Protein AF-A0A2S2P338-F1 (afdb_monomer_lite)

Secondary structure (DSSP, 8-state):
-HHHHHHHHHHSEEEEEETTEEEEEE----PPPPPPPPTT-EEEE-S---TTSTTS-HHHHHHGGG-SSS--HHHHHHHHT--HHHHHHHHHHHHHTTSEEEE----TT---PPPS---

Structure (mmCIF, N/CA/C/O backbone):
data_AF-A0A2S2P338-F1
#
_entry.id   AF-A0A2S2P338-F1
#
loop_
_atom_site.group_PDB
_atom_site.id
_atom_site.type_symbol
_atom_site.label_atom_id
_atom_site.label_alt_id
_atom_site.label_comp_id
_atom_site.label_asym_id
_atom_site.label_entity_id
_atom_site.label_seq_id
_atom_site.pdbx_PDB_ins_code
_atom_site.Cartn_x
_atom_site.Cartn_y
_atom_site.Cartn_z
_atom_site.occupancy
_atom_site.B_iso_or_equiv
_atom_site.auth_seq_id
_atom_site.auth_comp_id
_atom_site.auth_asym_id
_atom_site.auth_atom_id
_atom_site.pdbx_PDB_model_num
ATOM 1 N N . MET A 1 1 ? 13.763 -0.252 -37.337 1.00 60.31 1 MET A N 1
ATOM 2 C CA . MET A 1 1 ? 12.406 0.126 -36.879 1.00 60.31 1 MET A CA 1
ATOM 3 C C . MET A 1 1 ? 11.541 -1.090 -36.551 1.00 60.31 1 MET A C 1
ATOM 5 O O . MET A 1 1 ? 10.770 -0.986 -35.613 1.00 60.31 1 MET A O 1
ATOM 9 N N . SER A 1 2 ? 11.681 -2.234 -37.240 1.00 80.19 2 SER A N 1
ATOM 10 C CA . SER A 1 2 ? 10.964 -3.480 -36.898 1.00 80.19 2 SER A CA 1
ATOM 11 C C . SER A 1 2 ? 11.304 -4.019 -35.504 1.00 80.19 2 SER A C 1
ATOM 13 O O . SER A 1 2 ? 10.397 -4.352 -34.757 1.00 80.19 2 SER A O 1
ATOM 15 N N . GLN A 1 3 ? 12.587 -3.992 -35.123 1.00 82.69 3 GLN A N 1
ATOM 16 C CA . GLN A 1 3 ? 13.054 -4.494 -33.823 1.00 82.69 3 GLN A CA 1
ATOM 17 C C . GLN A 1 3 ? 12.336 -3.844 -32.629 1.00 82.69 3 GLN A C 1
ATOM 19 O O . GLN A 1 3 ? 11.903 -4.534 -31.720 1.00 82.69 3 GLN A O 1
ATOM 24 N N . VAL A 1 4 ? 12.142 -2.520 -32.654 1.00 88.94 4 VAL A N 1
ATOM 25 C CA . VAL A 1 4 ? 11.420 -1.808 -31.585 1.00 88.94 4 VAL A CA 1
ATOM 26 C C . VAL A 1 4 ? 9.979 -2.300 -31.479 1.00 88.94 4 VAL A C 1
ATOM 28 O O . VAL A 1 4 ? 9.481 -2.521 -30.384 1.00 88.94 4 VAL A O 1
ATOM 31 N N . MET A 1 5 ? 9.307 -2.471 -32.618 1.00 89.31 5 MET A N 1
ATOM 32 C CA . MET A 1 5 ? 7.918 -2.918 -32.653 1.00 89.31 5 MET A CA 1
ATOM 33 C C . MET A 1 5 ? 7.785 -4.351 -32.122 1.00 89.31 5 MET A C 1
ATOM 35 O O . MET A 1 5 ? 6.892 -4.622 -31.326 1.00 89.31 5 MET A O 1
ATOM 39 N N . GLU A 1 6 ? 8.673 -5.260 -32.521 1.00 92.44 6 GLU A N 1
ATOM 40 C CA . GLU A 1 6 ? 8.673 -6.647 -32.037 1.00 92.44 6 GLU A CA 1
ATOM 41 C C . GLU A 1 6 ? 8.972 -6.720 -30.535 1.00 92.44 6 GLU A C 1
ATOM 43 O O . GLU A 1 6 ? 8.190 -7.308 -29.786 1.00 92.44 6 GLU A O 1
ATOM 48 N N . ASP A 1 7 ? 10.030 -6.047 -30.077 1.00 90.88 7 ASP A N 1
ATOM 49 C CA . ASP A 1 7 ? 10.457 -6.077 -28.676 1.00 90.88 7 ASP A CA 1
ATOM 50 C C . ASP A 1 7 ? 9.408 -5.458 -27.739 1.00 90.88 7 ASP A C 1
ATOM 52 O O . ASP A 1 7 ? 9.117 -5.999 -26.669 1.00 90.88 7 ASP A O 1
ATOM 56 N N . LEU A 1 8 ? 8.786 -4.343 -28.140 1.00 90.38 8 LEU A N 1
ATOM 57 C CA . LEU A 1 8 ? 7.739 -3.708 -27.336 1.00 90.38 8 LEU A CA 1
ATOM 58 C C . LEU A 1 8 ? 6.461 -4.552 -27.280 1.00 90.38 8 LEU A C 1
ATOM 60 O O . LEU A 1 8 ? 5.850 -4.631 -26.215 1.00 90.38 8 LEU A O 1
ATOM 64 N N . ASN A 1 9 ? 6.071 -5.203 -28.378 1.00 91.12 9 ASN A N 1
ATOM 65 C CA . ASN A 1 9 ? 4.867 -6.038 -28.396 1.00 91.12 9 ASN A CA 1
ATOM 66 C C . ASN A 1 9 ? 5.051 -7.356 -27.631 1.00 91.12 9 ASN A C 1
ATOM 68 O O . ASN A 1 9 ? 4.096 -7.834 -27.023 1.00 91.12 9 ASN A O 1
ATOM 72 N N . LEU A 1 10 ? 6.255 -7.940 -27.645 1.00 91.12 10 LEU A N 1
ATOM 73 C CA . LEU A 1 10 ? 6.540 -9.217 -26.981 1.00 91.12 10 LEU A CA 1
ATOM 74 C C . LEU A 1 10 ? 6.942 -9.046 -25.514 1.00 91.12 10 LEU A C 1
ATOM 76 O O . LEU A 1 10 ? 6.437 -9.753 -24.645 1.00 91.12 10 LEU A O 1
ATOM 80 N N . TYR A 1 11 ? 7.854 -8.115 -25.232 1.00 90.88 11 TYR A N 1
ATOM 81 C CA . TYR A 1 11 ? 8.512 -8.009 -23.927 1.00 90.88 11 TYR A CA 1
ATOM 82 C C . TYR A 1 11 ? 8.136 -6.749 -23.154 1.00 90.88 11 TYR A C 1
ATOM 84 O O . TYR A 1 11 ? 8.555 -6.606 -22.003 1.00 90.88 11 TYR A O 1
ATOM 92 N N . LYS A 1 12 ? 7.379 -5.821 -23.763 1.00 91.00 12 LYS A N 1
ATOM 93 C CA . LYS A 1 12 ? 7.055 -4.501 -23.189 1.00 91.00 12 LYS A CA 1
ATOM 94 C C . LYS A 1 12 ? 8.295 -3.687 -22.800 1.00 91.00 12 LYS A C 1
ATOM 96 O O . LYS A 1 12 ? 8.189 -2.704 -22.072 1.00 91.00 12 LYS A O 1
ATOM 101 N N . ARG A 1 13 ? 9.480 -4.082 -23.268 1.00 92.56 13 ARG A N 1
ATOM 102 C CA . ARG A 1 13 ? 10.763 -3.441 -22.982 1.00 92.56 13 ARG A CA 1
ATOM 103 C C . ARG A 1 13 ? 11.673 -3.586 -24.190 1.00 92.56 13 ARG A C 1
ATOM 105 O O . ARG A 1 13 ? 11.665 -4.627 -24.835 1.00 92.56 13 ARG A O 1
ATOM 112 N N . CYS A 1 14 ? 12.466 -2.567 -24.483 1.00 92.00 14 CYS A N 1
ATOM 113 C CA . CYS A 1 14 ? 13.431 -2.591 -25.574 1.00 92.00 14 CYS A CA 1
ATOM 114 C C . CYS A 1 14 ? 14.663 -1.766 -25.191 1.00 92.00 14 CYS A C 1
ATOM 116 O O . CYS A 1 14 ? 14.543 -0.661 -24.660 1.00 92.00 14 CYS A O 1
ATOM 118 N N . THR A 1 15 ? 15.848 -2.298 -25.480 1.00 91.19 15 THR A N 1
ATOM 119 C CA . THR A 1 15 ? 17.120 -1.598 -25.282 1.00 91.19 15 THR A CA 1
ATOM 120 C C . THR A 1 15 ? 17.744 -1.354 -26.644 1.00 91.19 15 THR A C 1
ATOM 122 O O . THR A 1 15 ? 18.128 -2.293 -27.338 1.00 91.19 15 THR A O 1
ATOM 125 N N . LEU A 1 16 ? 17.859 -0.089 -27.033 1.00 90.25 16 LEU A N 1
ATOM 126 C CA . LEU A 1 16 ? 18.417 0.304 -28.320 1.00 90.25 16 LEU A CA 1
ATOM 127 C C . LEU A 1 16 ? 19.814 0.867 -28.144 1.00 90.25 16 LEU A C 1
ATOM 129 O O . LEU A 1 16 ? 20.032 1.767 -27.339 1.00 90.25 16 LEU A O 1
ATOM 133 N N . ILE A 1 17 ? 20.748 0.383 -28.954 1.00 89.50 17 ILE A N 1
ATOM 134 C CA . ILE A 1 17 ? 22.117 0.890 -28.993 1.00 89.50 17 ILE A CA 1
ATOM 135 C C . ILE A 1 17 ? 22.265 1.700 -30.280 1.00 89.50 17 ILE A C 1
ATOM 137 O O . ILE A 1 17 ? 22.346 1.151 -31.378 1.00 89.50 17 ILE A O 1
ATOM 141 N N . ALA A 1 18 ? 22.275 3.024 -30.149 1.00 86.56 18 ALA A N 1
ATOM 142 C CA . ALA A 1 18 ? 22.408 3.957 -31.258 1.00 86.56 18 ALA A CA 1
ATOM 143 C C . ALA A 1 18 ? 23.767 4.664 -31.189 1.00 86.56 18 ALA A C 1
ATOM 145 O O . ALA A 1 18 ? 23.946 5.609 -30.425 1.00 86.56 18 ALA A O 1
ATOM 146 N N . ARG A 1 19 ? 24.718 4.230 -32.030 1.00 86.88 19 ARG A N 1
ATOM 147 C CA . ARG A 1 19 ? 26.090 4.769 -32.174 1.00 86.88 19 ARG A CA 1
ATOM 148 C C . ARG A 1 19 ? 26.920 4.767 -30.879 1.00 86.88 19 ARG A C 1
ATOM 150 O O . ARG A 1 19 ? 27.818 3.949 -30.748 1.00 86.88 19 ARG A O 1
ATOM 157 N N . GLN A 1 20 ? 26.640 5.691 -29.964 1.00 90.50 20 GLN A N 1
ATOM 158 C CA . GLN A 1 20 ? 27.312 5.881 -28.670 1.00 90.50 20 GLN A CA 1
ATOM 159 C C . GLN A 1 20 ? 26.318 6.049 -27.507 1.00 90.50 20 GLN A C 1
ATOM 161 O O . GLN A 1 20 ? 26.725 6.316 -26.380 1.00 90.50 20 GLN A O 1
ATOM 166 N N . SER A 1 21 ? 25.017 5.910 -27.761 1.00 90.19 21 SER A N 1
ATOM 167 C CA . SER A 1 21 ? 23.965 6.084 -26.762 1.00 90.19 21 SER A CA 1
ATOM 168 C C . SER A 1 21 ? 23.139 4.814 -26.634 1.00 90.19 21 SER A C 1
ATOM 170 O O . SER A 1 21 ? 22.839 4.153 -27.629 1.00 90.19 21 SER A O 1
ATOM 172 N N . ILE A 1 22 ? 22.762 4.492 -25.400 1.00 93.75 22 ILE A N 1
ATOM 173 C CA . ILE A 1 22 ? 21.843 3.401 -25.090 1.00 93.75 22 ILE A CA 1
ATOM 174 C C . ILE A 1 22 ? 20.516 4.028 -24.673 1.00 93.75 22 ILE A C 1
ATOM 176 O O . ILE A 1 22 ? 20.488 4.888 -23.794 1.00 93.75 22 ILE A O 1
ATOM 180 N N . ILE A 1 23 ? 19.431 3.618 -25.319 1.00 92.00 23 ILE A N 1
ATOM 181 C CA . ILE A 1 23 ? 18.074 4.078 -25.038 1.00 92.00 23 ILE A CA 1
ATOM 182 C C . ILE A 1 23 ? 17.307 2.903 -24.440 1.00 92.00 23 ILE A C 1
ATOM 184 O O . ILE A 1 23 ? 17.172 1.863 -25.082 1.00 92.00 23 ILE A O 1
ATOM 188 N N . TYR A 1 24 ? 16.794 3.083 -23.226 1.00 92.62 24 TYR A N 1
ATOM 189 C CA . TYR A 1 24 ? 15.937 2.110 -22.557 1.00 92.62 24 TYR A CA 1
ATOM 190 C C . TYR A 1 24 ? 14.477 2.527 -22.714 1.00 92.62 24 TYR A C 1
ATOM 192 O O . TYR A 1 24 ? 14.091 3.627 -22.320 1.00 92.62 24 TYR A O 1
ATOM 200 N N . LEU A 1 25 ? 13.669 1.648 -23.292 1.00 91.62 25 LEU A N 1
ATOM 201 C CA . LEU A 1 25 ? 12.235 1.826 -23.489 1.00 91.62 25 LEU A CA 1
ATOM 202 C C . LEU A 1 25 ? 11.509 0.793 -22.634 1.00 91.62 25 LEU A C 1
ATOM 204 O O . LEU A 1 25 ? 11.740 -0.399 -22.807 1.00 91.62 25 LEU A O 1
ATOM 208 N N . ASN A 1 26 ? 10.621 1.241 -21.749 1.00 92.25 26 ASN A N 1
ATOM 209 C CA . ASN A 1 26 ? 9.751 0.378 -20.953 1.00 92.25 26 ASN A CA 1
ATOM 210 C C . ASN A 1 26 ? 8.305 0.841 -21.123 1.00 92.25 26 ASN A C 1
ATOM 212 O O . ASN A 1 26 ? 7.994 2.010 -20.893 1.00 92.25 26 ASN A O 1
ATOM 216 N N . VAL A 1 27 ? 7.427 -0.079 -21.504 1.00 91.06 27 VAL A N 1
ATOM 217 C CA . VAL A 1 27 ? 5.984 0.142 -21.508 1.00 91.06 27 VAL A CA 1
ATOM 218 C C . VAL A 1 27 ? 5.487 -0.086 -20.088 1.00 91.06 27 VAL A C 1
ATOM 220 O O . VAL A 1 27 ? 5.658 -1.167 -19.525 1.00 91.06 27 VAL A O 1
ATOM 223 N N . ILE A 1 28 ? 4.900 0.955 -19.510 1.00 88.12 28 ILE A N 1
ATOM 224 C CA . ILE A 1 28 ? 4.337 0.937 -18.163 1.00 88.12 28 ILE A CA 1
ATOM 225 C C . ILE A 1 28 ? 2.820 0.936 -18.307 1.00 88.12 28 ILE A C 1
ATOM 227 O O . ILE A 1 28 ? 2.262 1.743 -19.051 1.00 88.12 28 ILE A O 1
ATOM 231 N N . GLU A 1 29 ? 2.154 0.033 -17.597 1.00 83.19 29 GLU A N 1
ATOM 232 C CA . GLU A 1 29 ? 0.704 0.089 -17.447 1.00 83.19 29 GLU A CA 1
ATOM 233 C C . GLU A 1 29 ? 0.375 1.147 -16.399 1.00 83.19 29 GLU A C 1
ATOM 235 O O . GLU A 1 29 ? 0.775 1.046 -15.240 1.00 83.19 29 GLU A O 1
ATOM 240 N N . VAL A 1 30 ? -0.311 2.201 -16.830 1.00 82.31 30 VAL A N 1
ATOM 241 C CA . VAL A 1 30 ? -0.772 3.256 -15.932 1.00 82.31 30 VAL A CA 1
ATOM 242 C C . VAL A 1 30 ? -2.158 2.859 -15.448 1.00 82.31 30 VAL A C 1
ATOM 244 O O . VAL A 1 30 ? -3.114 2.867 -16.225 1.00 82.31 30 VAL A O 1
ATOM 247 N N . SE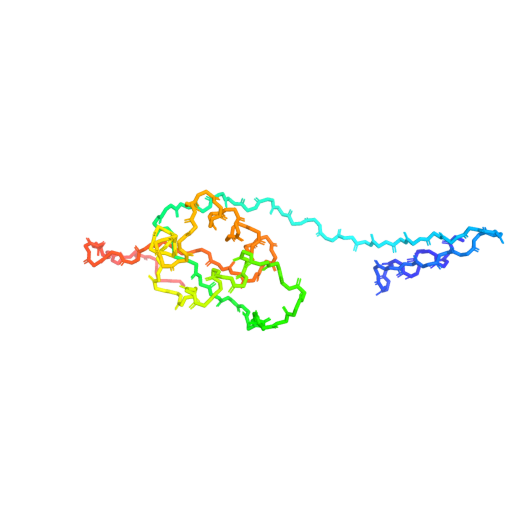R A 1 31 ? -2.249 2.474 -14.177 1.00 83.44 31 SER A N 1
ATOM 248 C CA . SER A 1 31 ? -3.533 2.203 -13.534 1.00 83.44 31 SER A CA 1
ATOM 249 C C . SER A 1 31 ? -4.261 3.515 -13.236 1.00 83.44 31 SER A C 1
ATOM 251 O O . SER A 1 31 ? -3.654 4.588 -13.169 1.00 83.44 31 SER A O 1
ATOM 253 N N . CYS A 1 32 ? -5.577 3.445 -13.055 1.00 84.56 32 CYS A N 1
ATOM 254 C CA . CYS A 1 32 ? -6.331 4.588 -12.561 1.00 84.56 32 CYS A CA 1
ATOM 255 C C . CYS A 1 32 ? -5.891 4.922 -11.132 1.00 84.56 32 CYS A C 1
ATOM 257 O O . CYS A 1 32 ? -5.639 4.027 -10.325 1.00 84.56 32 CYS A O 1
ATOM 259 N N . ASN A 1 33 ? -5.840 6.216 -10.810 1.00 84.19 33 ASN A N 1
ATOM 260 C CA . ASN A 1 33 ? -5.554 6.650 -9.449 1.00 84.19 33 ASN A CA 1
ATOM 261 C C . ASN A 1 33 ? -6.625 6.083 -8.503 1.00 84.19 33 ASN A C 1
ATOM 263 O O . ASN A 1 33 ? -7.809 6.375 -8.704 1.00 84.19 33 ASN A O 1
ATOM 267 N N . PRO A 1 34 ? -6.244 5.282 -7.493 1.00 88.62 34 PRO A N 1
ATOM 268 C CA . PRO A 1 34 ? -7.201 4.742 -6.549 1.00 88.62 34 PRO A CA 1
ATOM 269 C C . PRO A 1 34 ? -7.791 5.866 -5.692 1.00 88.62 34 PRO A C 1
ATOM 271 O O . PRO A 1 34 ? -7.132 6.892 -5.472 1.00 88.62 34 PRO A O 1
ATOM 274 N N . PRO A 1 35 ? -9.020 5.680 -5.185 1.00 87.62 35 PRO A N 1
ATOM 275 C CA . PRO A 1 35 ? -9.611 6.609 -4.237 1.00 87.62 35 PRO A CA 1
ATOM 276 C C . PRO A 1 35 ? -8.750 6.704 -2.974 1.00 87.62 35 PRO A C 1
ATOM 278 O O . PRO A 1 35 ? -8.068 5.752 -2.590 1.00 87.62 35 PRO A O 1
ATOM 281 N N . THR A 1 36 ? -8.789 7.862 -2.321 1.00 88.62 36 THR A N 1
ATOM 282 C CA . THR A 1 36 ? -8.152 8.037 -1.016 1.00 88.62 36 THR A CA 1
ATOM 283 C C . THR A 1 36 ? -8.873 7.159 0.016 1.00 88.62 36 THR A C 1
ATOM 285 O O . THR A 1 36 ? -10.096 7.281 0.127 1.00 88.62 36 THR A O 1
ATOM 288 N N . PRO A 1 37 ? -8.157 6.288 0.755 1.00 90.81 37 PRO A N 1
ATOM 289 C CA . PRO A 1 37 ? -8.756 5.456 1.793 1.00 90.81 37 PRO A CA 1
ATOM 290 C C . PRO A 1 37 ? -9.400 6.312 2.882 1.00 90.81 37 PRO A C 1
ATOM 292 O O . PRO A 1 37 ? -8.822 7.313 3.311 1.00 90.81 37 PRO A O 1
ATOM 295 N N . LEU A 1 38 ? -10.576 5.905 3.345 1.00 90.62 38 LEU A N 1
ATOM 296 C CA . LEU A 1 38 ? -11.247 6.525 4.479 1.00 90.62 38 LEU A CA 1
ATOM 297 C C . LEU A 1 38 ? -10.706 5.951 5.790 1.00 90.62 38 LEU A C 1
ATOM 299 O O . LEU A 1 38 ? -10.275 4.804 5.874 1.00 90.62 38 LEU A O 1
ATOM 303 N N . ASP A 1 39 ? -10.809 6.739 6.853 1.00 90.38 39 ASP A N 1
ATOM 304 C CA . ASP A 1 39 ? -10.364 6.393 8.207 1.00 90.38 39 ASP A CA 1
ATOM 305 C C . ASP A 1 39 ? -10.899 5.043 8.721 1.00 90.38 39 ASP A C 1
ATOM 307 O O . ASP A 1 39 ? -10.234 4.331 9.481 1.00 90.38 39 ASP A O 1
ATOM 311 N N . PHE A 1 40 ? -12.114 4.694 8.303 1.00 89.12 40 PHE A N 1
ATOM 312 C CA . PHE A 1 40 ? -12.822 3.483 8.703 1.00 89.12 40 PHE A CA 1
ATOM 313 C C . PHE A 1 40 ? -12.688 2.326 7.709 1.00 89.12 40 PHE A C 1
ATOM 315 O O . PHE A 1 40 ? -13.149 1.232 8.034 1.00 89.12 40 PHE A O 1
ATOM 322 N N . ASP A 1 41 ? -12.056 2.529 6.552 1.00 90.75 41 ASP A N 1
ATOM 323 C CA . ASP A 1 41 ? -11.850 1.450 5.589 1.00 90.75 41 ASP A CA 1
ATOM 324 C C . ASP A 1 41 ? -10.890 0.404 6.160 1.00 90.75 41 ASP A C 1
ATOM 326 O O . ASP A 1 41 ? -9.939 0.717 6.888 1.00 90.75 41 ASP A O 1
ATOM 330 N N . VAL A 1 42 ? -11.137 -0.856 5.820 1.00 91.31 42 VAL A N 1
ATOM 331 C CA . VAL A 1 42 ? -10.319 -1.994 6.231 1.00 91.31 42 VAL A CA 1
ATOM 332 C C . VAL A 1 42 ? -9.517 -2.484 5.022 1.00 91.31 42 VAL A C 1
ATOM 334 O O . VAL A 1 42 ? -10.107 -2.987 4.062 1.00 91.31 42 VAL A O 1
ATOM 337 N N . PRO A 1 43 ? -8.180 -2.338 5.023 1.00 91.50 43 PRO A N 1
ATOM 338 C CA . PRO A 1 43 ? -7.333 -2.917 3.991 1.00 91.50 43 PRO A CA 1
ATOM 339 C C . PRO A 1 43 ? -7.232 -4.437 4.158 1.00 91.50 43 PRO A C 1
ATOM 341 O O . PRO A 1 43 ? -6.934 -4.950 5.238 1.00 91.50 43 PRO A O 1
ATOM 344 N N . LEU A 1 44 ? -7.443 -5.153 3.058 1.00 90.62 44 LEU A N 1
ATOM 345 C CA . LEU A 1 44 ? -7.358 -6.603 2.961 1.00 90.62 44 LEU A CA 1
ATOM 346 C C . LEU A 1 44 ? -6.316 -6.997 1.913 1.00 90.62 44 LEU A C 1
ATOM 348 O O . LEU A 1 44 ? -6.313 -6.479 0.795 1.00 90.62 44 LEU A O 1
ATOM 352 N N . LEU A 1 45 ? -5.428 -7.920 2.275 1.00 89.25 45 LEU A N 1
ATOM 353 C CA . LEU A 1 45 ? -4.388 -8.418 1.378 1.00 89.25 45 LEU A CA 1
ATOM 354 C C . LEU A 1 45 ? -5.003 -9.316 0.307 1.00 89.25 45 LEU A C 1
ATOM 356 O O . LEU A 1 45 ? -5.628 -10.325 0.624 1.00 89.25 45 LEU A O 1
ATOM 360 N N . VAL A 1 46 ? -4.826 -8.934 -0.958 1.00 86.62 46 VAL A N 1
ATOM 361 C CA . VAL A 1 46 ? -5.326 -9.702 -2.113 1.00 86.62 46 VAL A CA 1
ATOM 362 C C . VAL A 1 46 ? -4.241 -10.621 -2.664 1.00 86.62 46 VAL A C 1
ATOM 364 O O . VAL A 1 46 ? -4.540 -11.699 -3.171 1.00 86.62 46 VAL A O 1
ATOM 367 N N . SER A 1 47 ? -2.982 -10.201 -2.550 1.00 79.94 47 SER A N 1
ATOM 368 C CA . SER A 1 47 ? -1.817 -10.973 -2.974 1.00 79.94 47 SER A CA 1
ATOM 369 C C . SER A 1 47 ? -0.918 -11.269 -1.778 1.00 79.94 47 SER A C 1
ATOM 371 O O . SER A 1 47 ? -0.781 -10.436 -0.882 1.00 79.94 47 SER A O 1
ATOM 373 N N . GLU A 1 48 ? -0.276 -12.439 -1.776 1.00 71.69 48 GLU A N 1
ATOM 374 C CA . GLU A 1 48 ? 0.800 -12.734 -0.830 1.00 71.69 48 GLU A CA 1
ATOM 375 C C . GLU A 1 48 ? 2.006 -11.854 -1.172 1.00 71.69 48 GLU A C 1
ATOM 377 O O . GLU A 1 48 ? 2.676 -12.046 -2.187 1.00 71.69 48 GLU A O 1
ATOM 382 N N . ILE A 1 49 ? 2.247 -10.838 -0.345 1.00 72.56 49 ILE A N 1
ATOM 383 C CA . ILE A 1 49 ? 3.375 -9.921 -0.490 1.00 72.56 49 ILE A CA 1
ATOM 384 C C . ILE A 1 49 ? 4.381 -10.247 0.599 1.00 72.56 49 ILE A C 1
ATOM 386 O O . ILE A 1 49 ? 4.045 -10.262 1.784 1.00 72.56 49 ILE A O 1
ATOM 390 N N . ASP A 1 50 ? 5.631 -10.461 0.198 1.00 79.56 50 ASP A N 1
ATOM 391 C CA . ASP A 1 50 ? 6.723 -10.571 1.152 1.00 79.56 50 ASP A CA 1
ATOM 392 C C . ASP A 1 50 ? 7.156 -9.174 1.614 1.00 79.56 50 ASP A C 1
ATOM 394 O O . ASP A 1 50 ? 7.954 -8.487 0.973 1.00 79.56 50 ASP A O 1
ATOM 398 N N . PHE A 1 51 ? 6.597 -8.742 2.741 1.00 71.25 51 PHE A N 1
ATOM 399 C CA . PHE A 1 51 ? 6.918 -7.461 3.371 1.00 71.25 51 PHE A CA 1
ATOM 400 C C . PHE A 1 51 ? 8.320 -7.414 3.998 1.00 71.25 51 PHE A C 1
ATOM 402 O O . PHE A 1 51 ? 8.726 -6.365 4.508 1.00 71.25 51 PHE A O 1
ATOM 409 N N . LEU A 1 52 ? 9.061 -8.528 3.994 1.00 69.12 52 LEU A N 1
ATOM 410 C CA . LEU A 1 52 ? 10.455 -8.575 4.434 1.00 69.12 52 LEU A CA 1
ATOM 411 C C . LEU A 1 52 ? 11.440 -8.237 3.310 1.00 69.12 52 LEU A C 1
ATOM 413 O O . LEU A 1 52 ? 12.612 -8.011 3.619 1.00 69.12 52 LEU A O 1
ATOM 417 N N . ASP A 1 53 ? 10.984 -8.157 2.052 1.00 79.50 53 ASP A N 1
ATOM 418 C CA . ASP A 1 53 ? 11.829 -7.748 0.927 1.00 79.50 53 ASP A CA 1
ATOM 419 C C . ASP A 1 53 ? 12.360 -6.322 1.171 1.00 79.50 53 ASP A C 1
ATOM 421 O O . ASP A 1 53 ? 11.603 -5.385 1.438 1.00 79.50 53 ASP A O 1
ATOM 425 N N . GLU A 1 54 ? 13.680 -6.145 1.077 1.00 77.06 54 GLU A N 1
ATOM 426 C CA . GLU A 1 54 ? 14.356 -4.855 1.288 1.00 77.06 54 GLU A CA 1
ATOM 427 C C . GLU A 1 54 ? 13.966 -3.801 0.245 1.00 77.06 54 GLU A C 1
ATOM 429 O O . GLU A 1 54 ? 14.276 -2.621 0.405 1.00 77.06 54 GLU A O 1
ATOM 434 N N . LYS A 1 55 ? 13.275 -4.211 -0.822 1.00 83.50 55 LYS A N 1
ATOM 435 C CA . LYS A 1 55 ? 12.734 -3.302 -1.836 1.00 83.50 55 LYS A CA 1
ATOM 436 C C . LYS A 1 55 ? 11.584 -2.440 -1.324 1.00 83.50 55 LYS A C 1
ATOM 438 O O . LYS A 1 55 ? 11.322 -1.399 -1.926 1.00 83.50 55 LYS A O 1
ATOM 443 N N . TRP A 1 56 ? 10.886 -2.865 -0.270 1.00 86.19 56 TRP A N 1
ATOM 444 C CA . TRP A 1 56 ? 9.795 -2.082 0.301 1.00 86.19 56 TRP A CA 1
ATOM 445 C C . TRP A 1 56 ? 10.332 -0.902 1.102 1.00 86.19 56 TRP A C 1
ATOM 447 O O . TRP A 1 56 ? 11.311 -1.007 1.843 1.00 86.19 56 TRP A O 1
ATOM 457 N N . ASP A 1 57 ? 9.665 0.238 0.968 1.00 88.88 57 ASP A N 1
ATOM 458 C CA . ASP A 1 57 ? 10.004 1.429 1.727 1.00 88.88 57 ASP A CA 1
ATOM 459 C C . ASP A 1 57 ? 9.700 1.249 3.225 1.00 88.88 57 ASP A C 1
ATOM 461 O O . ASP A 1 57 ? 8.908 0.398 3.647 1.00 88.88 57 ASP A O 1
ATOM 465 N N . LEU A 1 58 ? 10.331 2.092 4.047 1.00 88.00 58 LEU A N 1
ATOM 466 C CA . LEU A 1 58 ? 10.229 2.009 5.503 1.00 88.00 58 LEU A CA 1
ATOM 467 C C . LEU A 1 58 ? 8.775 2.107 5.995 1.00 88.00 58 LEU A C 1
ATOM 469 O O . LEU A 1 58 ? 8.410 1.416 6.947 1.00 88.00 58 LEU A O 1
ATOM 473 N N . THR A 1 59 ? 7.946 2.936 5.349 1.00 90.25 59 THR A N 1
ATOM 474 C CA . THR A 1 59 ? 6.563 3.151 5.793 1.00 90.25 59 THR A CA 1
ATOM 475 C C . THR A 1 59 ? 5.702 1.931 5.503 1.00 90.25 59 THR A C 1
ATOM 477 O O . THR A 1 59 ? 5.016 1.448 6.406 1.00 90.25 59 THR A O 1
ATOM 480 N N . THR A 1 60 ? 5.826 1.349 4.307 1.00 89.75 60 THR A N 1
ATOM 481 C CA . THR A 1 60 ? 5.127 0.110 3.949 1.00 89.75 60 THR A CA 1
ATOM 482 C C . THR A 1 60 ? 5.516 -1.027 4.879 1.00 89.75 60 THR A C 1
ATOM 484 O O . THR A 1 60 ? 4.639 -1.720 5.384 1.00 89.75 60 THR A O 1
ATOM 487 N N . ARG A 1 61 ? 6.804 -1.179 5.204 1.00 88.81 61 ARG A N 1
ATOM 488 C CA . ARG A 1 61 ? 7.266 -2.229 6.125 1.00 88.81 61 ARG A CA 1
ATOM 489 C C . ARG A 1 61 ? 6.715 -2.068 7.544 1.00 88.81 61 ARG A C 1
ATOM 491 O O . ARG A 1 61 ? 6.462 -3.061 8.221 1.00 88.81 61 ARG A O 1
ATOM 498 N N . GLN A 1 62 ? 6.527 -0.832 8.001 1.00 89.56 62 GLN A N 1
ATOM 499 C CA . GLN A 1 62 ? 5.980 -0.538 9.326 1.00 89.56 62 GLN A CA 1
ATOM 500 C C . GLN A 1 62 ? 4.457 -0.710 9.387 1.00 89.56 62 GLN A C 1
ATOM 502 O O . GLN A 1 62 ? 3.931 -1.098 10.427 1.00 89.56 62 GLN A O 1
ATOM 507 N N . VAL A 1 63 ? 3.745 -0.434 8.292 1.00 91.12 63 VAL A N 1
ATOM 508 C CA . VAL A 1 63 ? 2.279 -0.544 8.203 1.00 91.12 63 VAL A CA 1
ATOM 509 C C . VAL A 1 63 ? 1.831 -1.977 7.899 1.00 91.12 63 VAL A C 1
ATOM 511 O O . VAL A 1 63 ? 0.879 -2.457 8.513 1.00 91.12 63 VAL A O 1
ATOM 514 N N . ALA A 1 64 ? 2.543 -2.678 7.016 1.00 87.94 64 ALA A N 1
ATOM 515 C CA . ALA A 1 64 ? 2.253 -4.033 6.553 1.00 87.94 64 ALA A CA 1
ATOM 516 C C . ALA A 1 64 ? 1.858 -5.062 7.630 1.00 87.94 64 ALA A C 1
ATOM 518 O O . ALA A 1 64 ? 0.838 -5.724 7.441 1.00 87.94 64 ALA A O 1
ATOM 519 N N . PRO A 1 65 ? 2.574 -5.211 8.767 1.00 88.38 65 PRO A N 1
ATOM 520 C CA . PRO A 1 65 ? 2.227 -6.222 9.771 1.00 88.38 65 PRO A CA 1
ATOM 521 C C . PRO A 1 65 ? 0.871 -5.982 10.449 1.00 88.38 65 PRO A C 1
ATOM 523 O O . PRO A 1 65 ? 0.353 -6.879 11.108 1.00 88.38 65 PRO A O 1
ATOM 526 N N . PHE A 1 66 ? 0.296 -4.785 10.314 1.00 89.88 66 PHE A N 1
ATOM 527 C CA . PHE A 1 66 ? -1.004 -4.435 10.888 1.00 89.88 66 PHE A CA 1
ATOM 528 C C . PHE A 1 66 ? -2.165 -4.587 9.896 1.00 89.88 66 PHE A C 1
ATOM 530 O O . PHE A 1 66 ? -3.321 -4.405 10.292 1.00 89.88 66 PHE A O 1
ATOM 537 N N . ILE A 1 67 ? -1.871 -4.923 8.635 1.00 88.94 67 ILE A N 1
ATOM 538 C CA . ILE A 1 67 ? -2.852 -5.187 7.579 1.00 88.94 67 ILE A CA 1
ATOM 539 C C . ILE A 1 67 ? -3.275 -6.655 7.675 1.00 88.94 67 ILE A C 1
ATOM 541 O O . ILE A 1 67 ? -2.761 -7.528 6.983 1.00 88.94 67 ILE A O 1
ATOM 545 N N . ASP A 1 68 ? -4.207 -6.929 8.579 1.00 85.12 68 ASP A N 1
ATOM 546 C CA . ASP A 1 68 ? -4.722 -8.269 8.881 1.00 85.12 68 ASP A CA 1
ATOM 547 C C . ASP A 1 68 ? -6.133 -8.522 8.318 1.00 85.12 68 ASP A C 1
ATOM 549 O O . ASP A 1 68 ? -6.723 -9.571 8.569 1.00 85.12 68 ASP A O 1
ATOM 553 N N . GLY A 1 69 ? -6.701 -7.563 7.576 1.00 86.31 69 GLY A N 1
ATOM 554 C CA . GLY A 1 69 ? -8.082 -7.628 7.087 1.00 86.31 69 GLY A CA 1
ATOM 555 C C . GLY A 1 69 ? -9.148 -7.346 8.153 1.00 86.31 69 GLY A C 1
ATOM 556 O O . GLY A 1 69 ? -10.333 -7.536 7.885 1.00 86.31 69 GLY A O 1
ATOM 557 N N . VAL A 1 70 ? -8.759 -6.894 9.353 1.00 86.06 70 VAL A N 1
ATOM 558 C CA . VAL A 1 70 ? -9.674 -6.557 10.462 1.00 86.06 70 VAL A CA 1
ATOM 559 C C . VAL A 1 70 ? -9.458 -5.124 10.953 1.00 86.06 70 VAL A C 1
ATOM 561 O O . VAL A 1 70 ? -10.408 -4.434 11.336 1.00 86.06 70 VAL A O 1
ATOM 564 N N . ASN A 1 71 ? -8.213 -4.655 10.978 1.00 89.69 71 ASN A N 1
ATOM 565 C CA . ASN A 1 71 ? -7.886 -3.308 11.426 1.00 89.69 71 ASN A CA 1
ATOM 566 C C . ASN A 1 71 ? -8.233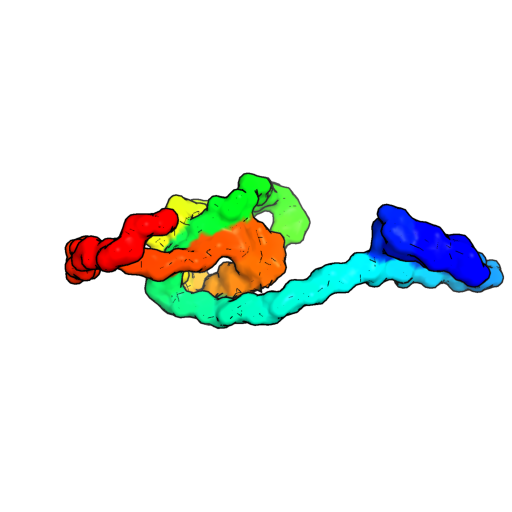 -2.272 10.353 1.00 89.69 71 ASN A C 1
ATOM 568 O O . ASN A 1 71 ? -7.786 -2.381 9.222 1.00 89.69 71 ASN A O 1
ATOM 572 N N . HIS A 1 72 ? -8.978 -1.230 10.727 1.00 91.44 72 HIS A N 1
ATOM 573 C CA . HIS A 1 72 ? -9.218 -0.074 9.860 1.00 91.44 72 HIS A CA 1
ATOM 574 C C . HIS A 1 72 ? -8.033 0.903 9.869 1.00 91.44 72 HIS A C 1
ATOM 576 O O . HIS A 1 72 ? -7.212 0.876 10.795 1.00 91.44 72 HIS A O 1
ATOM 582 N N . VAL A 1 73 ? -7.982 1.814 8.892 1.00 92.56 73 VAL A N 1
ATOM 583 C CA . VAL A 1 73 ? -6.897 2.801 8.714 1.00 92.56 73 VAL A CA 1
ATOM 584 C C . VAL A 1 73 ? -6.559 3.555 10.010 1.00 92.56 73 VAL A C 1
ATOM 586 O O . VAL A 1 73 ? -5.390 3.602 10.404 1.00 92.56 73 VAL A O 1
ATOM 589 N N . SER A 1 74 ? -7.548 4.066 10.757 1.00 91.94 74 SER A N 1
ATOM 590 C CA . SER A 1 74 ? -7.264 4.769 12.025 1.00 91.94 74 SER A CA 1
ATOM 591 C C . SER A 1 74 ? -6.651 3.876 13.106 1.00 91.94 74 SER A C 1
ATOM 593 O O . SER A 1 74 ? -5.878 4.352 13.941 1.00 91.94 74 SER A O 1
ATOM 595 N N . LYS A 1 75 ? -7.000 2.585 13.147 1.00 92.88 75 LYS A N 1
ATOM 596 C CA . LYS A 1 75 ? -6.418 1.639 14.110 1.00 92.88 75 LYS A CA 1
ATOM 597 C C . LYS A 1 75 ? -4.986 1.300 13.721 1.00 92.88 75 LYS A C 1
ATOM 599 O O . LYS A 1 75 ? -4.123 1.270 14.594 1.00 92.88 75 LYS A O 1
ATOM 604 N N . ILE A 1 76 ? -4.734 1.125 12.428 1.00 93.38 76 ILE A N 1
ATOM 605 C CA . ILE A 1 76 ? -3.398 0.898 11.878 1.00 93.38 76 ILE A CA 1
ATOM 606 C C . ILE A 1 76 ? -2.480 2.079 12.203 1.00 93.38 76 ILE A C 1
ATOM 608 O O . ILE A 1 76 ? -1.392 1.851 12.716 1.00 93.38 76 ILE A O 1
ATOM 612 N N . SER A 1 77 ? -2.936 3.323 12.026 1.00 94.38 77 SER A N 1
ATOM 613 C CA . SER A 1 77 ? -2.184 4.534 12.406 1.00 94.38 77 SER A CA 1
ATOM 614 C C . SER A 1 77 ? -1.756 4.538 13.879 1.00 94.38 77 SER A C 1
ATOM 616 O O . SER A 1 77 ? -0.596 4.807 14.195 1.00 94.38 77 SER A O 1
ATOM 618 N N . LYS A 1 78 ? -2.647 4.142 14.795 1.00 94.12 78 LYS A N 1
ATOM 619 C CA . LYS A 1 78 ? -2.320 4.043 16.230 1.00 94.12 78 LYS A CA 1
ATOM 620 C C . LYS A 1 78 ? -1.294 2.949 16.532 1.00 94.12 78 LYS A C 1
ATOM 622 O O . LYS A 1 78 ? -0.449 3.139 17.403 1.00 94.12 78 LYS A O 1
ATOM 627 N N . LEU A 1 79 ? -1.377 1.811 15.842 1.00 93.44 79 LEU A N 1
ATOM 628 C CA . LEU A 1 79 ? -0.462 0.680 16.027 1.00 93.44 79 LEU A CA 1
ATOM 629 C C . LEU A 1 79 ? 0.922 0.961 15.433 1.00 93.44 79 LEU A C 1
ATOM 631 O O . LEU A 1 79 ? 1.936 0.689 16.076 1.00 93.44 79 LEU A O 1
ATOM 635 N N . SER A 1 80 ? 0.959 1.558 14.242 1.00 92.00 80 SER A N 1
ATOM 636 C CA . SER A 1 80 ? 2.192 1.926 13.552 1.00 92.00 80 SER A CA 1
ATOM 637 C C . SER A 1 80 ? 2.836 3.189 14.121 1.00 92.00 80 SER A C 1
ATOM 639 O O . SER A 1 80 ? 4.018 3.401 13.880 1.00 92.00 80 SER A O 1
ATOM 641 N N . LYS A 1 81 ? 2.118 3.997 14.915 1.00 92.69 81 LYS A N 1
ATOM 642 C CA . LYS A 1 81 ? 2.574 5.306 15.425 1.00 92.69 81 LYS A CA 1
ATOM 643 C C . LYS A 1 81 ? 2.935 6.283 14.298 1.00 92.69 81 LYS A C 1
ATOM 645 O O . LYS A 1 81 ? 3.856 7.084 14.444 1.00 92.69 81 LYS A O 1
ATOM 650 N N . LEU A 1 82 ? 2.224 6.185 13.178 1.00 93.62 82 LEU A N 1
ATOM 651 C CA . LEU A 1 82 ? 2.334 7.091 12.038 1.00 93.62 82 LEU A CA 1
ATOM 652 C C . LEU A 1 82 ? 1.070 7.940 11.935 1.00 93.62 82 LEU A C 1
ATOM 654 O O . LEU A 1 82 ? -0.016 7.498 12.321 1.00 93.62 82 LEU A O 1
ATOM 658 N N . ASP A 1 83 ? 1.206 9.135 11.369 1.00 94.25 83 ASP A N 1
ATOM 659 C CA . ASP A 1 83 ? 0.061 9.995 11.093 1.00 94.25 83 ASP A CA 1
ATOM 660 C C . ASP A 1 83 ? -0.903 9.324 10.112 1.00 94.25 83 ASP A C 1
ATOM 662 O O . ASP A 1 83 ? -0.497 8.617 9.185 1.00 94.25 83 ASP A O 1
ATOM 666 N N . ILE A 1 84 ? -2.201 9.550 10.322 1.00 93.12 84 ILE A N 1
ATOM 667 C CA . ILE A 1 84 ? -3.255 8.902 9.535 1.00 93.12 84 ILE A CA 1
ATOM 668 C C . ILE A 1 84 ? -3.141 9.223 8.042 1.00 93.12 84 ILE A C 1
ATOM 670 O O . ILE A 1 84 ? -3.368 8.347 7.218 1.00 93.12 84 ILE A O 1
ATOM 674 N N . GLU A 1 85 ? -2.688 10.431 7.700 1.00 93.31 85 GLU A N 1
ATOM 675 C CA . GLU A 1 85 ? -2.444 10.861 6.320 1.00 93.31 85 GLU A CA 1
ATOM 676 C C . GLU A 1 85 ? -1.330 10.041 5.651 1.00 93.31 85 GLU A C 1
ATOM 678 O O . GLU A 1 85 ? -1.457 9.644 4.494 1.00 93.31 85 GLU A O 1
ATOM 683 N N . VAL A 1 86 ? -0.263 9.720 6.393 1.00 93.12 86 VAL A N 1
ATOM 684 C CA . VAL A 1 86 ? 0.854 8.898 5.898 1.00 93.12 86 VAL A CA 1
ATOM 685 C C . VAL A 1 86 ? 0.398 7.458 5.686 1.00 93.12 86 VAL A C 1
ATOM 687 O O . VAL A 1 86 ? 0.717 6.848 4.666 1.00 93.12 86 VAL A O 1
ATOM 690 N N . VAL A 1 87 ? -0.384 6.916 6.623 1.00 94.12 87 VAL A N 1
ATOM 691 C CA . VAL A 1 87 ? -0.946 5.565 6.496 1.00 94.12 87 VAL A CA 1
ATOM 692 C C . VAL A 1 87 ? -1.940 5.494 5.337 1.00 94.12 87 VAL A C 1
ATOM 694 O O . VAL A 1 87 ? -1.877 4.550 4.554 1.00 94.12 87 VAL A O 1
ATOM 697 N N . ALA A 1 88 ? -2.808 6.495 5.176 1.00 93.25 88 ALA A N 1
ATOM 698 C CA . ALA A 1 88 ? -3.751 6.571 4.065 1.00 93.25 88 ALA A CA 1
ATOM 699 C C . ALA A 1 88 ? -3.022 6.639 2.715 1.00 93.25 88 ALA A C 1
ATOM 701 O O . ALA A 1 88 ? -3.365 5.887 1.806 1.00 93.25 88 ALA A O 1
ATOM 702 N N . ALA A 1 89 ? -1.968 7.452 2.594 1.00 93.12 89 ALA A N 1
ATOM 703 C CA . ALA A 1 89 ? -1.147 7.514 1.384 1.00 93.12 89 ALA A CA 1
ATOM 704 C C . ALA A 1 89 ? -0.415 6.186 1.101 1.00 93.12 89 ALA A C 1
ATOM 706 O O . ALA A 1 89 ? -0.374 5.726 -0.040 1.00 93.12 89 ALA A O 1
ATOM 707 N N . CYS A 1 90 ? 0.122 5.532 2.136 1.00 92.75 90 CYS A N 1
ATOM 708 C CA . CYS A 1 90 ? 0.761 4.219 2.013 1.00 92.75 90 CYS A CA 1
ATOM 709 C C . CYS A 1 90 ? -0.232 3.155 1.517 1.00 92.75 90 CYS A C 1
ATOM 711 O O . CYS A 1 90 ? 0.038 2.457 0.539 1.00 92.75 90 CYS A O 1
ATOM 713 N N . ILE A 1 91 ? -1.419 3.080 2.123 1.00 92.62 91 ILE A N 1
ATOM 714 C CA . ILE A 1 91 ? -2.473 2.147 1.710 1.00 92.62 91 ILE A CA 1
ATOM 715 C C . ILE A 1 91 ? -2.955 2.468 0.290 1.00 92.62 91 ILE A C 1
ATOM 717 O O . ILE A 1 91 ? -3.120 1.551 -0.510 1.00 92.62 91 ILE A O 1
ATOM 721 N N . GLN A 1 92 ? -3.114 3.745 -0.062 1.00 93.06 92 GLN A N 1
ATOM 722 C CA . GLN A 1 92 ? -3.477 4.168 -1.416 1.00 93.06 92 GLN A CA 1
ATOM 723 C C . GLN A 1 92 ? -2.464 3.663 -2.456 1.00 93.06 92 GLN A C 1
ATOM 725 O O . GLN A 1 92 ? -2.858 3.134 -3.495 1.00 93.06 92 GLN A O 1
ATOM 730 N N . ASN A 1 93 ? -1.165 3.751 -2.159 1.00 91.75 93 ASN A N 1
ATOM 731 C CA . ASN A 1 93 ? -0.111 3.227 -3.031 1.00 91.75 93 ASN A CA 1
ATOM 732 C C . ASN A 1 93 ? -0.173 1.698 -3.158 1.00 91.75 93 ASN A C 1
ATOM 734 O O . ASN A 1 93 ? -0.005 1.160 -4.250 1.00 91.75 93 ASN A O 1
ATOM 738 N N . LEU A 1 94 ? -0.461 0.986 -2.068 1.00 89.94 94 LEU A N 1
ATOM 739 C CA . LEU A 1 94 ? -0.620 -0.470 -2.098 1.00 89.94 94 LEU A CA 1
ATOM 740 C C . LEU A 1 94 ? -1.860 -0.903 -2.897 1.00 89.9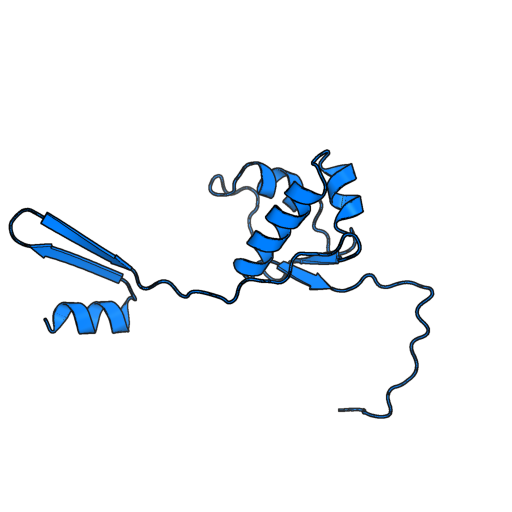4 94 LEU A C 1
ATOM 742 O O . LEU A 1 94 ? -1.816 -1.914 -3.599 1.00 89.94 94 LEU A O 1
ATOM 746 N N . VAL A 1 95 ? -2.940 -0.120 -2.862 1.00 91.25 95 VAL A N 1
ATOM 747 C CA . VAL A 1 95 ? -4.116 -0.329 -3.721 1.00 91.25 95 VAL A CA 1
ATOM 748 C C . VAL A 1 95 ? -3.772 -0.053 -5.188 1.00 91.25 95 VAL A C 1
ATOM 750 O O . VAL A 1 95 ? -4.156 -0.834 -6.055 1.00 91.25 95 VAL A O 1
ATOM 753 N N . TYR A 1 96 ? -2.994 0.996 -5.486 1.00 90.44 96 TYR A N 1
ATOM 754 C CA . TYR A 1 96 ? -2.518 1.273 -6.851 1.00 90.44 96 TYR A CA 1
ATOM 755 C C . TYR A 1 96 ? -1.699 0.101 -7.418 1.00 90.44 96 TYR A C 1
ATOM 757 O O . TYR A 1 96 ? -1.860 -0.268 -8.581 1.00 90.44 96 TYR A O 1
ATOM 765 N N . CYS A 1 97 ? -0.874 -0.531 -6.579 1.00 87.25 97 CYS A N 1
ATOM 766 C CA . CYS A 1 97 ? -0.102 -1.729 -6.920 1.00 87.25 97 CYS A CA 1
ATOM 767 C C . CYS A 1 97 ? -0.939 -3.021 -6.986 1.00 87.25 97 CYS A C 1
ATOM 769 O O . CYS A 1 97 ? -0.371 -4.092 -7.190 1.00 87.25 97 CYS A O 1
ATOM 771 N N . ASN A 1 98 ? -2.263 -2.946 -6.797 1.00 86.56 98 ASN A N 1
ATOM 772 C CA . ASN A 1 98 ? -3.184 -4.088 -6.756 1.00 86.56 98 ASN A CA 1
ATOM 773 C C . ASN A 1 98 ? -2.803 -5.152 -5.703 1.00 86.56 98 ASN A C 1
ATOM 775 O O . ASN A 1 98 ? -3.111 -6.337 -5.829 1.00 86.56 98 ASN A O 1
ATOM 779 N N . ALA A 1 99 ? -2.097 -4.711 -4.664 1.00 87.31 99 ALA A N 1
ATOM 780 C CA . ALA A 1 99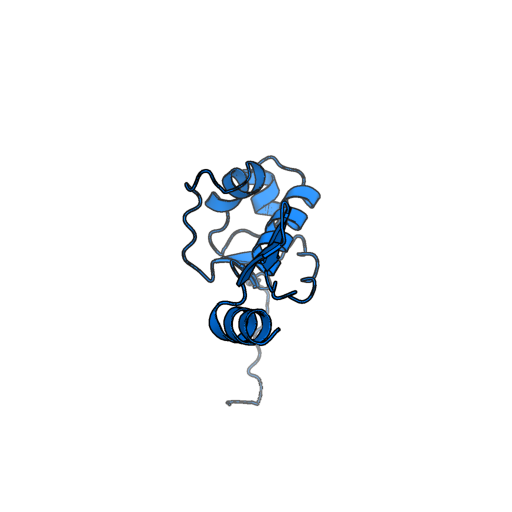 ? -1.600 -5.529 -3.568 1.00 87.31 99 ALA A CA 1
ATOM 781 C C . ALA A 1 99 ? -2.671 -5.707 -2.475 1.00 87.31 99 ALA A C 1
ATOM 783 O O . ALA A 1 99 ? -2.772 -6.757 -1.832 1.00 87.31 99 ALA A O 1
ATOM 784 N N . ILE A 1 100 ? -3.491 -4.671 -2.292 1.00 90.12 100 ILE A N 1
ATOM 785 C CA . ILE A 1 100 ? -4.515 -4.558 -1.254 1.00 90.12 100 ILE A CA 1
ATOM 786 C C . ILE A 1 100 ? -5.844 -4.148 -1.883 1.00 90.12 100 ILE A C 1
ATOM 788 O O . ILE A 1 100 ? -5.877 -3.339 -2.808 1.00 90.12 100 ILE A O 1
ATOM 792 N N . SER A 1 101 ? -6.940 -4.658 -1.326 1.00 89.44 101 SER A N 1
ATOM 793 C CA . SER A 1 101 ? -8.296 -4.165 -1.565 1.00 89.44 101 SER A CA 1
ATOM 794 C C . SER A 1 101 ? -8.821 -3.471 -0.315 1.00 89.44 101 SER A C 1
ATOM 796 O O . SER A 1 101 ? -8.592 -3.934 0.800 1.00 89.44 101 SER A O 1
ATOM 798 N N . LEU A 1 102 ? -9.559 -2.379 -0.495 1.00 89.69 102 LEU A N 1
ATOM 799 C CA . LEU A 1 102 ? -10.277 -1.709 0.588 1.00 89.69 102 LEU A CA 1
ATOM 800 C C . LEU A 1 102 ? -11.690 -2.275 0.686 1.00 89.69 102 LEU A C 1
ATOM 802 O O . LEU A 1 102 ? -12.371 -2.423 -0.331 1.00 89.69 102 LEU A O 1
ATOM 806 N N . VAL A 1 103 ? -12.126 -2.586 1.901 1.00 87.00 103 VAL A N 1
ATOM 807 C CA . VAL A 1 103 ? -13.511 -2.960 2.198 1.00 87.00 103 VAL A CA 1
ATOM 808 C C . VAL A 1 103 ? -14.058 -2.073 3.308 1.00 87.00 103 VAL A C 1
ATOM 810 O O . VAL A 1 103 ? -13.312 -1.613 4.171 1.00 87.00 103 VAL A O 1
ATOM 813 N N . ASP A 1 104 ? -15.367 -1.834 3.292 1.00 78.00 104 ASP A N 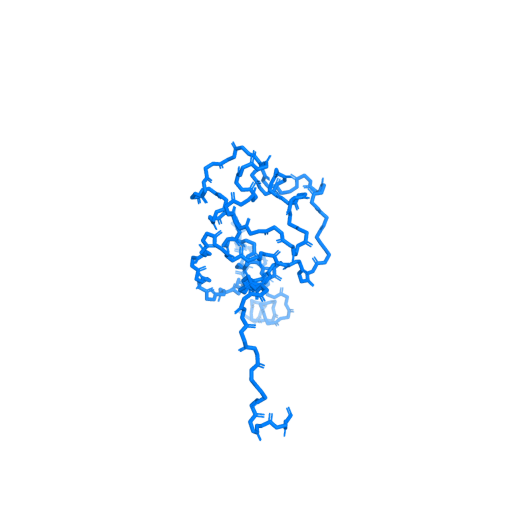1
ATOM 814 C CA . ASP A 1 104 ? -16.023 -1.089 4.366 1.00 78.00 104 ASP A CA 1
ATOM 815 C C . ASP A 1 104 ? -16.020 -1.911 5.668 1.00 78.00 104 ASP A C 1
ATOM 817 O O . ASP A 1 104 ? -16.028 -3.149 5.664 1.00 78.00 104 ASP A O 1
ATOM 821 N N . LEU A 1 105 ? -16.026 -1.217 6.802 1.00 71.56 105 LEU A N 1
ATOM 822 C CA . LEU A 1 105 ? -16.049 -1.834 8.117 1.00 71.56 105 LEU A CA 1
ATOM 823 C C . LEU A 1 105 ? -17.362 -2.607 8.303 1.00 71.56 105 LEU A C 1
ATOM 825 O O . LEU A 1 105 ? -18.450 -2.025 8.328 1.00 71.56 105 LEU A O 1
ATOM 829 N N . PHE A 1 106 ? -17.272 -3.919 8.538 1.00 64.94 106 PHE A N 1
ATOM 830 C CA . PHE A 1 106 ? -18.411 -4.705 9.015 1.00 64.94 106 PHE A CA 1
ATOM 831 C C . PHE A 1 106 ? -18.835 -4.195 10.399 1.00 64.94 106 PHE A C 1
ATOM 833 O O . PHE A 1 106 ? -18.249 -4.539 11.427 1.00 64.94 106 PHE A O 1
ATOM 840 N N . ARG A 1 107 ? -19.865 -3.347 10.445 1.00 62.91 107 ARG A N 1
ATOM 841 C CA . ARG A 1 107 ? -20.465 -2.906 11.706 1.00 62.91 107 ARG A CA 1
ATOM 842 C C . ARG A 1 107 ? -21.468 -3.962 12.151 1.00 62.91 107 ARG A C 1
ATOM 844 O O . ARG A 1 107 ? -22.407 -4.263 11.425 1.00 62.91 107 ARG A O 1
ATOM 851 N N . TYR A 1 108 ? -21.342 -4.457 13.380 1.00 59.41 108 TYR A N 1
ATOM 852 C CA . TYR A 1 108 ? -22.346 -5.343 13.993 1.00 59.41 108 TYR A CA 1
ATOM 853 C C . TYR A 1 108 ? -23.737 -4.691 14.122 1.00 59.41 108 TYR A C 1
ATOM 855 O O . TYR A 1 108 ? -24.726 -5.382 14.335 1.00 59.41 108 TYR A O 1
ATOM 863 N N . SER A 1 109 ? -23.820 -3.363 13.979 1.00 62.44 109 SER A N 1
ATOM 864 C CA . SER A 1 109 ? -25.071 -2.604 13.905 1.00 62.44 109 SER A CA 1
ATOM 865 C C . SER A 1 109 ? -25.671 -2.528 12.498 1.00 62.44 109 SER A C 1
ATOM 867 O O . SER A 1 109 ? -26.749 -1.958 12.340 1.00 62.44 109 SER A O 1
ATOM 869 N N . ASN A 1 110 ? -24.979 -3.016 11.466 1.00 64.88 110 ASN A N 1
ATOM 870 C CA . ASN A 1 110 ? -25.529 -3.028 10.120 1.00 64.88 110 ASN A CA 1
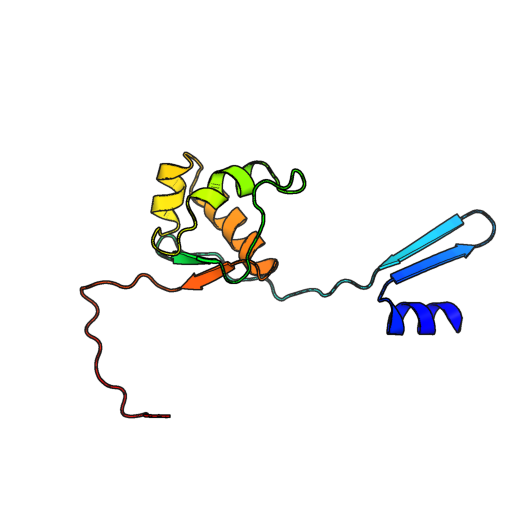ATOM 871 C C . ASN A 1 110 ? -26.671 -4.043 10.082 1.00 64.88 110 ASN A C 1
ATOM 873 O O . ASN A 1 110 ? -26.490 -5.236 10.320 1.00 64.88 110 ASN A O 1
ATOM 877 N N . MET A 1 111 ? -27.871 -3.550 9.797 1.00 73.06 111 MET A N 1
ATOM 878 C CA . MET A 1 111 ? -29.022 -4.400 9.550 1.00 73.06 111 MET A CA 1
ATOM 879 C C . MET A 1 111 ? -28.945 -4.877 8.101 1.00 73.06 111 MET A C 1
ATOM 881 O O . MET A 1 111 ? -29.214 -4.118 7.171 1.00 73.06 111 MET A O 1
ATOM 885 N N . TYR A 1 112 ? -28.546 -6.129 7.909 1.00 69.94 112 TYR A N 1
ATOM 886 C CA . TYR A 1 112 ? -28.510 -6.744 6.588 1.00 69.94 112 TYR A CA 1
ATOM 887 C C . TYR A 1 112 ? -29.912 -7.243 6.236 1.00 69.94 112 TYR A C 1
ATOM 889 O O . TYR A 1 112 ? -30.425 -8.175 6.852 1.00 69.94 112 TYR A O 1
ATOM 897 N N . VAL A 1 113 ? -30.547 -6.599 5.258 1.00 80.19 113 VAL A N 1
ATOM 898 C CA . VAL A 1 113 ? -31.840 -7.026 4.710 1.00 80.19 113 VAL A CA 1
ATOM 899 C C . VAL A 1 113 ? -31.585 -7.817 3.432 1.00 80.19 113 VAL A C 1
ATOM 901 O O . VAL A 1 113 ? -30.748 -7.428 2.617 1.00 80.19 113 VAL A O 1
ATOM 904 N N . CYS A 1 114 ? -32.307 -8.925 3.242 1.00 76.12 114 CYS A N 1
ATOM 905 C CA . CYS A 1 114 ? -32.229 -9.709 2.014 1.00 76.12 114 CYS A CA 1
ATOM 906 C C . CYS A 1 114 ? -32.546 -8.823 0.804 1.00 76.12 114 CYS A C 1
ATOM 908 O O . CYS A 1 114 ? -33.647 -8.281 0.692 1.00 76.12 114 CYS A O 1
ATOM 910 N N . THR A 1 115 ? -31.596 -8.691 -0.121 1.00 73.31 115 THR A N 1
ATOM 911 C CA . THR A 1 115 ? -31.900 -8.088 -1.420 1.00 73.31 115 THR A CA 1
ATOM 912 C C . THR A 1 115 ? -32.739 -9.082 -2.224 1.00 73.31 115 THR A C 1
ATOM 914 O O . THR A 1 115 ? -32.505 -10.287 -2.166 1.00 73.31 115 THR A O 1
ATOM 917 N N . THR A 1 116 ? -33.722 -8.601 -2.985 1.00 76.31 116 THR A N 1
ATOM 918 C CA . THR A 1 116 ? -34.579 -9.449 -3.837 1.00 76.31 116 THR A CA 1
ATOM 919 C C . THR A 1 116 ? -33.828 -10.077 -5.016 1.00 76.31 116 THR A C 1
ATOM 921 O O . THR A 1 116 ? -34.405 -10.871 -5.757 1.00 76.31 116 THR A O 1
ATOM 924 N N . LYS A 1 117 ? -32.547 -9.739 -5.205 1.00 64.81 117 LYS A N 1
ATOM 925 C CA . LYS A 1 117 ? -31.684 -10.332 -6.220 1.00 64.81 117 LYS A CA 1
ATOM 926 C C . LYS A 1 117 ? -30.877 -11.461 -5.596 1.00 64.81 117 LYS A C 1
ATOM 928 O O . LYS A 1 117 ? -29.898 -11.234 -4.894 1.00 64.81 117 LYS A O 1
ATOM 933 N N . ILE A 1 118 ? -31.313 -12.677 -5.894 1.00 61.62 118 ILE A N 1
ATOM 934 C CA . ILE A 1 118 ? -30.470 -13.865 -5.855 1.00 61.62 118 ILE A CA 1
ATOM 935 C C . ILE A 1 118 ? -29.940 -13.994 -7.283 1.00 61.62 118 ILE A C 1
ATOM 937 O O . ILE A 1 118 ? -30.728 -14.208 -8.206 1.00 61.62 118 ILE A O 1
ATOM 941 N N . GLY A 1 119 ? -28.650 -13.753 -7.474 1.00 53.97 119 GLY A N 1
ATOM 942 C CA . GLY A 1 119 ? -27.975 -13.844 -8.765 1.00 53.97 119 GLY A CA 1
ATOM 943 C C . GLY A 1 119 ? -26.544 -14.268 -8.545 1.00 53.97 119 GLY A C 1
ATOM 944 O O . GLY A 1 119 ? -25.837 -13.485 -7.878 1.00 53.97 119 GLY A O 1
#

Radius of gyration: 20.62 Å; chains: 1; bounding box: 62×25×53 Å

pLDDT: mean 85.73, std 9.09, range [53.97, 94.38]

InterPro domains:
  IPR009348 Nitrogen permease regulator 2-like [PF06218] (1-119)
  IPR009348 Nitrogen permease regulator 2-like [PTHR12991] (1-118)

Organism: Schizaphis graminum (NCBI:txid13262)

Sequence (119 aa):
MSQVMEDLNLYKRCTLIARQSIIYLNVIEVSCNPPTPLDFDVPLLVSEIDFLDEKWDLTTRQVAPFIDGVNHVSKISKLSKLDIEVVAACIQNLVYCNAISLVDLFRYSNMYVCTTKIG

Foldseek 3Di:
DVQVVVCCVPPQWDWDDDPPDIDIGHRDDQDPQDDQFDQQKQKAFPDDDDLVPPPDDPLCNLLVVVNPRQDGLNRSCVSSVHDSNSSSVSSSVCVSVVGIDIDGHPDPPDDDDDDPDPD